Protein AF-A0A5E4QLI3-F1 (afdb_monomer_lite)

Radius of gyration: 18.68 Å; chains: 1; bounding box: 54×42×46 Å

Structure (mmCIF, N/CA/C/O backbone):
data_AF-A0A5E4QLI3-F1
#
_entry.id   AF-A0A5E4QLI3-F1
#
loop_
_atom_site.group_PDB
_atom_site.id
_atom_site.type_symbol
_atom_site.label_atom_id
_atom_site.label_alt_id
_atom_site.label_comp_id
_atom_site.label_asym_id
_atom_site.label_entity_id
_atom_site.label_seq_id
_atom_site.pdbx_PDB_ins_code
_atom_site.Cartn_x
_atom_site.Cartn_y
_atom_site.Cartn_z
_atom_site.occupancy
_atom_site.B_iso_or_equiv
_atom_site.auth_seq_id
_atom_site.auth_comp_id
_atom_site.auth_asym_id
_atom_site.auth_atom_id
_atom_site.pdbx_PDB_model_num
ATOM 1 N N . MET A 1 1 ? 41.375 28.769 -16.819 1.00 48.84 1 MET A N 1
ATOM 2 C CA . MET A 1 1 ? 41.056 29.895 -15.924 1.00 48.84 1 MET A CA 1
ATOM 3 C C . MET A 1 1 ? 39.576 29.764 -15.648 1.00 48.84 1 MET A C 1
ATOM 5 O O . MET A 1 1 ? 38.861 29.545 -16.617 1.00 48.84 1 MET A O 1
ATOM 9 N N . GLU A 1 2 ? 39.228 29.731 -14.359 1.00 48.47 2 GLU A N 1
ATOM 10 C CA . GLU A 1 2 ? 37.938 29.333 -13.766 1.00 48.47 2 GLU A CA 1
ATOM 11 C C . GLU A 1 2 ? 37.484 27.891 -14.081 1.00 48.47 2 GLU A C 1
ATOM 13 O O . GLU A 1 2 ? 37.435 27.468 -15.225 1.00 48.47 2 GLU A O 1
ATOM 18 N N . GLU A 1 3 ? 37.126 27.022 -13.148 1.00 40.16 3 GLU A N 1
ATOM 19 C CA . GLU A 1 3 ? 37.260 26.986 -11.698 1.00 40.16 3 GLU A CA 1
ATOM 20 C C . GLU A 1 3 ? 37.001 25.515 -11.336 1.00 40.16 3 GLU A C 1
ATOM 22 O O . GLU A 1 3 ? 36.044 24.901 -11.812 1.00 40.16 3 GLU A O 1
ATOM 27 N N . ALA A 1 4 ? 37.897 24.923 -10.558 1.00 56.03 4 ALA A N 1
ATOM 28 C CA . ALA A 1 4 ? 37.651 23.669 -9.877 1.00 56.03 4 ALA A CA 1
ATOM 29 C C . ALA A 1 4 ? 37.330 24.045 -8.435 1.00 56.03 4 ALA A C 1
ATOM 31 O O . ALA A 1 4 ? 38.254 24.426 -7.733 1.00 56.03 4 ALA A O 1
ATOM 32 N N . GLU A 1 5 ? 36.070 23.948 -8.002 1.00 50.81 5 GLU A N 1
ATOM 33 C CA . GLU A 1 5 ? 35.755 23.624 -6.608 1.00 50.81 5 GLU A CA 1
ATOM 34 C C . GLU A 1 5 ? 34.273 23.298 -6.370 1.00 50.81 5 GLU A C 1
ATOM 36 O O . GLU A 1 5 ? 33.365 23.952 -6.871 1.00 50.81 5 GLU A O 1
ATOM 41 N N . ALA A 1 6 ? 34.084 22.282 -5.525 1.00 48.22 6 ALA A N 1
ATOM 42 C CA . ALA A 1 6 ? 32.941 22.072 -4.644 1.00 48.22 6 ALA A CA 1
ATOM 43 C C . ALA A 1 6 ? 31.594 21.630 -5.250 1.00 48.22 6 ALA A C 1
ATOM 45 O O . ALA A 1 6 ? 30.594 22.341 -5.202 1.00 48.22 6 ALA A O 1
ATOM 46 N N . LEU A 1 7 ? 31.501 20.336 -5.577 1.00 47.28 7 LEU A N 1
ATOM 47 C CA . LEU A 1 7 ? 30.346 19.559 -5.110 1.00 47.28 7 LEU A CA 1
ATOM 48 C C . LEU A 1 7 ? 30.834 18.478 -4.140 1.00 47.28 7 LEU A C 1
ATOM 50 O O . LEU A 1 7 ? 30.989 17.304 -4.474 1.00 47.28 7 LEU A O 1
ATOM 54 N N . GLY A 1 8 ? 31.166 18.938 -2.934 1.00 45.28 8 GLY A N 1
ATOM 55 C CA . GLY A 1 8 ? 31.330 18.079 -1.775 1.00 45.28 8 GLY A CA 1
ATOM 56 C C . GLY A 1 8 ? 29.991 17.466 -1.366 1.00 45.28 8 GLY A C 1
ATOM 57 O O . GLY A 1 8 ? 28.942 18.094 -1.479 1.00 45.28 8 GLY A O 1
ATOM 58 N N . ASP A 1 9 ? 30.087 16.243 -0.857 1.00 50.28 9 ASP A N 1
ATOM 59 C CA . ASP A 1 9 ? 29.077 15.547 -0.066 1.00 50.28 9 ASP A CA 1
ATOM 60 C C . ASP A 1 9 ? 27.781 15.141 -0.784 1.00 50.28 9 ASP A C 1
ATOM 62 O O . ASP A 1 9 ? 26.728 15.766 -0.694 1.00 50.28 9 ASP A O 1
ATOM 66 N N . ARG A 1 10 ? 27.855 13.990 -1.451 1.00 46.91 10 ARG A N 1
ATOM 67 C CA . ARG A 1 10 ? 26.925 12.889 -1.179 1.00 46.91 10 ARG A CA 1
ATOM 68 C C . ARG A 1 10 ? 27.584 11.600 -1.624 1.00 46.91 10 ARG A C 1
ATOM 70 O O . ARG A 1 10 ? 27.572 11.228 -2.794 1.00 46.91 10 ARG A O 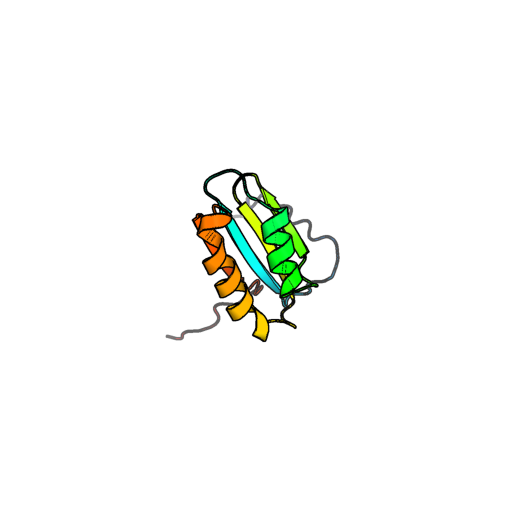1
ATOM 77 N N . VAL A 1 11 ? 28.170 10.922 -0.646 1.00 43.62 11 VAL A N 1
ATOM 78 C CA . VAL A 1 11 ? 28.454 9.493 -0.709 1.00 43.62 11 VAL A CA 1
ATOM 79 C C . VAL A 1 11 ? 27.135 8.780 -1.015 1.00 43.62 11 VAL A C 1
ATOM 81 O O . VAL A 1 11 ? 26.376 8.420 -0.124 1.00 43.62 11 VAL A O 1
ATOM 84 N N . ALA A 1 12 ? 26.839 8.577 -2.295 1.00 39.88 12 ALA A N 1
ATOM 85 C CA . ALA A 1 12 ? 25.972 7.497 -2.721 1.00 39.88 12 ALA A CA 1
ATOM 86 C C . ALA A 1 12 ? 26.860 6.254 -2.802 1.00 39.88 12 ALA A C 1
ATOM 88 O O . ALA A 1 12 ? 27.331 5.858 -3.867 1.00 39.88 12 ALA A O 1
ATOM 89 N N . ALA A 1 13 ? 27.135 5.666 -1.639 1.00 40.69 13 ALA A N 1
ATOM 90 C CA . ALA A 1 13 ? 27.627 4.305 -1.557 1.00 40.69 13 ALA A CA 1
ATOM 91 C C . ALA A 1 13 ? 26.525 3.365 -2.073 1.00 40.69 13 ALA A C 1
ATOM 93 O O . ALA A 1 13 ? 25.779 2.777 -1.298 1.00 40.69 13 ALA A O 1
ATOM 94 N N . LEU A 1 14 ? 26.411 3.219 -3.394 1.00 40.62 14 LEU A N 1
ATOM 95 C CA . LEU A 1 14 ? 25.742 2.075 -4.007 1.00 40.62 14 LEU A CA 1
ATOM 96 C C . LEU A 1 14 ? 26.768 0.951 -4.147 1.00 40.62 14 LEU A C 1
ATOM 98 O O . LEU A 1 14 ? 27.304 0.647 -5.209 1.00 40.62 14 LEU A O 1
ATOM 102 N N . HIS A 1 15 ? 27.066 0.362 -2.994 1.00 37.97 15 HIS A N 1
ATOM 103 C CA . HIS A 1 15 ? 27.659 -0.956 -2.882 1.00 37.97 15 HIS A CA 1
ATOM 104 C C . HIS A 1 15 ? 26.615 -1.997 -3.332 1.00 37.97 15 HIS A C 1
ATOM 106 O O . HIS A 1 15 ? 25.482 -1.974 -2.859 1.00 37.97 15 HIS A O 1
ATOM 112 N N . ALA A 1 16 ? 27.029 -2.904 -4.223 1.00 37.69 16 ALA A N 1
ATOM 113 C CA . ALA A 1 16 ? 26.313 -4.099 -4.693 1.00 37.69 16 ALA A CA 1
ATOM 114 C C . ALA A 1 16 ? 25.177 -3.908 -5.732 1.00 37.69 16 ALA A C 1
ATOM 116 O O . ALA A 1 16 ? 23.996 -4.103 -5.471 1.00 37.69 16 ALA A O 1
ATOM 117 N N . GLY A 1 17 ? 25.563 -3.656 -6.985 1.00 40.06 17 GLY A N 1
ATOM 118 C CA . GLY A 1 17 ? 25.591 -4.745 -7.976 1.00 40.06 17 GLY A CA 1
ATOM 119 C C . GLY A 1 17 ? 24.292 -5.397 -8.473 1.00 40.06 17 GLY A C 1
ATOM 120 O O . GLY A 1 17 ? 24.406 -6.348 -9.237 1.00 40.06 17 GLY A O 1
ATOM 121 N N . GLU A 1 18 ? 23.086 -4.935 -8.132 1.00 34.56 18 GLU A N 1
ATOM 122 C CA . GLU A 1 18 ? 21.874 -5.451 -8.791 1.00 34.56 18 GLU A CA 1
ATOM 123 C C . GLU A 1 18 ? 20.769 -4.393 -8.887 1.00 34.56 18 GLU A C 1
ATOM 125 O O . GLU A 1 18 ? 19.915 -4.233 -8.017 1.00 34.56 18 GLU A O 1
ATOM 130 N N . LEU A 1 19 ? 20.774 -3.649 -9.993 1.00 41.53 19 LEU A N 1
ATOM 131 C CA . LEU A 1 19 ? 19.712 -2.713 -10.353 1.00 41.53 19 LEU A CA 1
ATOM 132 C C . LEU A 1 19 ? 18.489 -3.504 -10.866 1.00 41.53 19 LEU A C 1
ATOM 134 O O . LEU A 1 19 ? 18.151 -3.499 -12.046 1.00 41.53 19 LEU A O 1
ATOM 138 N N . ARG A 1 20 ? 17.821 -4.242 -9.969 1.00 40.09 20 ARG A N 1
ATOM 139 C CA . ARG A 1 20 ? 16.554 -4.939 -10.249 1.00 40.09 20 ARG A CA 1
ATOM 140 C C . ARG A 1 20 ? 15.405 -3.931 -10.243 1.00 40.09 20 ARG A C 1
ATOM 142 O O . ARG A 1 20 ? 14.714 -3.749 -9.244 1.00 40.09 20 ARG A O 1
ATOM 149 N N . CYS A 1 21 ? 15.207 -3.252 -11.370 1.00 51.91 21 CYS A N 1
ATOM 150 C CA . CYS A 1 21 ? 14.151 -2.257 -11.526 1.00 51.91 21 CYS A CA 1
ATOM 151 C C . CYS A 1 21 ? 12.964 -2.802 -12.339 1.00 51.91 21 CYS A C 1
ATOM 153 O O . CYS A 1 21 ? 12.964 -2.778 -13.566 1.00 51.91 21 CYS A O 1
ATOM 155 N N . SER A 1 22 ? 11.952 -3.337 -11.647 1.00 56.28 22 SER A N 1
ATOM 156 C CA . SER A 1 22 ? 10.609 -3.645 -12.184 1.00 56.28 22 SER A CA 1
ATOM 157 C C . SER A 1 22 ? 9.607 -3.844 -11.034 1.00 56.28 22 SER A C 1
ATOM 159 O O . SER A 1 22 ? 8.974 -4.893 -10.897 1.00 56.28 22 SER A O 1
ATOM 161 N N . GLY A 1 23 ? 9.507 -2.849 -10.149 1.00 68.50 23 GLY A N 1
ATOM 162 C CA . GLY A 1 23 ? 8.650 -2.894 -8.963 1.00 68.50 23 GLY A CA 1
ATOM 163 C C . GLY A 1 23 ? 7.788 -1.644 -8.820 1.00 68.50 23 GLY A C 1
ATOM 164 O O . GLY A 1 23 ? 8.165 -0.553 -9.244 1.00 68.50 23 GLY A O 1
ATOM 165 N N . TYR A 1 24 ? 6.619 -1.808 -8.218 1.00 79.25 24 TYR A N 1
ATOM 166 C CA . TYR A 1 24 ? 5.745 -0.709 -7.828 1.00 79.25 24 TYR A CA 1
ATOM 167 C C . TYR A 1 24 ? 5.917 -0.458 -6.334 1.00 79.25 24 TYR A C 1
ATOM 169 O O . TYR A 1 24 ? 6.132 -1.392 -5.560 1.00 79.25 24 TYR A O 1
ATOM 177 N N . ARG A 1 25 ? 5.833 0.804 -5.925 1.00 83.69 25 ARG A N 1
ATOM 178 C CA . ARG A 1 25 ? 5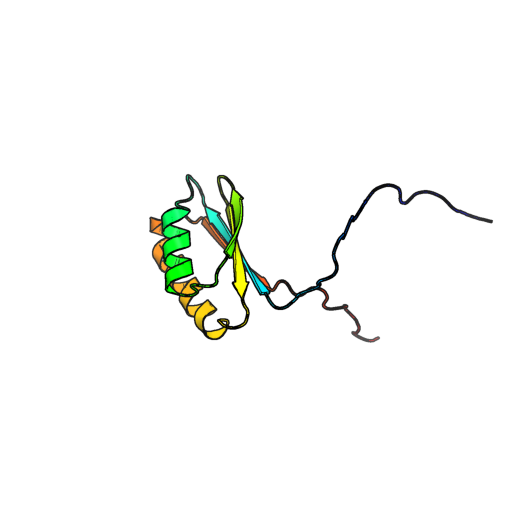.864 1.208 -4.526 1.00 83.69 25 ARG A CA 1
ATOM 179 C C . ARG A 1 25 ? 4.493 1.722 -4.126 1.00 83.69 25 ARG A C 1
ATOM 181 O O . ARG A 1 25 ? 4.002 2.698 -4.680 1.00 83.69 25 ARG A O 1
ATOM 188 N N . LEU A 1 26 ? 3.890 1.060 -3.157 1.00 85.31 26 LEU A N 1
ATOM 189 C CA . LEU A 1 26 ? 2.657 1.494 -2.521 1.00 85.31 26 LEU A CA 1
ATOM 190 C C . LEU A 1 26 ? 3.036 2.236 -1.242 1.00 85.31 26 LEU A C 1
ATOM 192 O O . LEU A 1 26 ? 3.744 1.673 -0.423 1.00 85.31 26 LEU A O 1
ATOM 196 N N . SER A 1 27 ? 2.590 3.471 -1.069 1.00 87.50 27 SER A N 1
ATOM 197 C CA . SER A 1 27 ? 2.797 4.284 0.129 1.00 87.50 27 SER A CA 1
ATOM 198 C C . SER A 1 27 ? 1.435 4.663 0.702 1.00 87.50 27 SER A C 1
ATOM 200 O O . SER A 1 27 ? 0.630 5.297 0.036 1.00 87.50 27 SER A O 1
ATOM 202 N N . LEU A 1 28 ? 1.164 4.262 1.931 1.00 87.81 28 LEU A N 1
ATOM 203 C CA . LEU A 1 28 ? -0.083 4.509 2.646 1.00 87.81 28 LEU A CA 1
ATOM 204 C C . LEU A 1 28 ? 0.203 5.524 3.743 1.00 87.81 28 LEU A C 1
ATOM 206 O O . LEU A 1 28 ? 1.224 5.400 4.406 1.00 87.81 28 LEU A O 1
ATOM 210 N N . ILE A 1 29 ? -0.666 6.510 3.927 1.00 88.00 29 ILE A N 1
ATOM 211 C CA . ILE A 1 29 ? -0.579 7.521 4.982 1.00 88.00 29 ILE A CA 1
ATOM 212 C C . ILE A 1 29 ? -1.848 7.429 5.817 1.00 88.00 29 ILE A C 1
ATOM 214 O O . ILE A 1 29 ? -2.949 7.423 5.275 1.00 88.00 29 ILE A O 1
ATOM 218 N N . THR A 1 30 ? -1.702 7.339 7.132 1.00 86.44 30 THR A N 1
ATOM 219 C CA . THR A 1 30 ? -2.804 7.193 8.087 1.00 86.44 30 THR A CA 1
ATOM 220 C C . THR A 1 30 ? -2.857 8.386 9.027 1.00 86.44 30 THR A C 1
ATOM 222 O O . THR A 1 30 ? -1.828 8.840 9.533 1.00 86.44 30 THR A O 1
ATOM 225 N N . ASN A 1 31 ? -4.062 8.870 9.318 1.00 79.88 31 ASN A N 1
ATOM 226 C CA . ASN A 1 31 ? -4.282 9.905 10.325 1.00 79.88 31 ASN A CA 1
ATOM 227 C C . ASN A 1 31 ? -4.593 9.230 11.669 1.00 79.88 31 ASN A C 1
ATOM 229 O O . ASN A 1 31 ? -5.747 9.071 12.053 1.00 79.88 31 ASN A O 1
ATOM 233 N N . GLY A 1 32 ? -3.548 8.762 12.363 1.00 76.50 32 GLY A N 1
ATOM 234 C CA . GLY A 1 32 ? -3.669 8.060 13.644 1.00 76.50 32 GLY A CA 1
ATOM 235 C C . GLY A 1 32 ? -2.687 6.899 13.772 1.00 76.50 32 GLY A C 1
ATOM 236 O O . GLY A 1 32 ? -1.602 6.954 13.204 1.00 76.50 32 GLY A O 1
ATOM 237 N N . ILE A 1 33 ? -3.078 5.858 14.516 1.00 71.62 33 ILE A N 1
ATOM 238 C CA . ILE A 1 33 ? -2.276 4.641 14.707 1.00 71.62 33 ILE A CA 1
ATOM 239 C C . ILE A 1 33 ? -2.485 3.721 13.489 1.00 71.62 33 ILE A C 1
ATOM 241 O O . ILE A 1 33 ? -3.586 3.186 13.333 1.00 71.62 33 ILE A O 1
ATOM 245 N N . PRO A 1 34 ? -1.474 3.519 12.623 1.00 67.75 34 PRO A N 1
ATOM 246 C CA . PRO A 1 34 ? -1.585 2.659 11.458 1.00 67.75 34 PRO A CA 1
ATOM 247 C C . PRO A 1 34 ? -1.775 1.219 11.912 1.00 67.75 34 PRO A C 1
ATOM 249 O O . PRO A 1 34 ? -0.959 0.665 12.652 1.00 67.75 34 PRO A O 1
ATOM 252 N N . ASN A 1 35 ? -2.839 0.580 11.434 1.00 79.62 35 ASN A N 1
ATOM 253 C CA . ASN A 1 35 ? -3.063 -0.832 11.704 1.00 79.62 35 ASN A CA 1
ATOM 254 C C . ASN A 1 35 ? -2.270 -1.687 10.706 1.00 79.62 35 ASN A C 1
ATOM 256 O O . ASN A 1 35 ? -2.824 -2.305 9.796 1.00 79.62 35 ASN A O 1
ATOM 260 N N . GLU A 1 36 ? -0.945 -1.668 10.856 1.00 81.31 36 GLU A N 1
ATOM 261 C CA . GLU A 1 36 ? 0.007 -2.296 9.937 1.00 81.31 36 GLU A CA 1
ATOM 262 C C . GLU A 1 36 ? -0.283 -3.787 9.730 1.0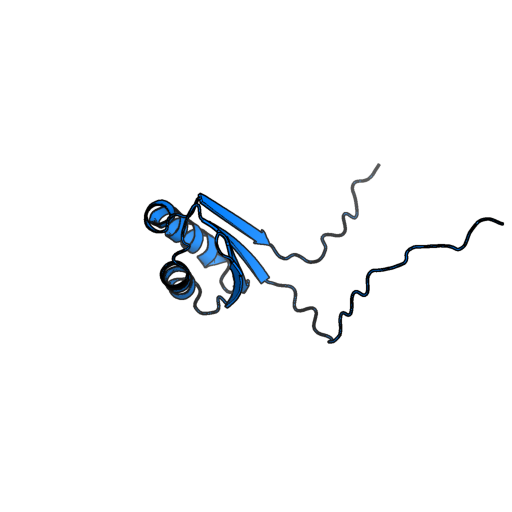0 81.31 36 GLU A C 1
ATOM 264 O O . GLU A 1 36 ? -0.219 -4.275 8.606 1.00 81.31 36 GLU A O 1
ATOM 269 N N . ALA A 1 37 ? -0.702 -4.499 10.781 1.00 84.31 37 ALA A N 1
ATOM 270 C CA . ALA A 1 37 ? -1.094 -5.904 10.692 1.00 84.31 37 ALA A CA 1
ATOM 271 C C . ALA A 1 37 ? -2.305 -6.115 9.767 1.00 84.31 37 ALA A C 1
ATOM 273 O O . ALA A 1 37 ? -2.293 -7.013 8.925 1.00 84.31 37 ALA A O 1
ATOM 274 N N . ALA A 1 38 ? -3.333 -5.272 9.888 1.00 85.31 38 ALA A N 1
ATOM 275 C CA . ALA A 1 38 ? -4.532 -5.360 9.059 1.00 85.31 38 ALA A CA 1
ATOM 276 C C . ALA A 1 38 ? -4.244 -4.957 7.604 1.00 85.31 38 ALA A C 1
ATOM 278 O O . ALA A 1 38 ? -4.648 -5.658 6.676 1.00 85.31 38 ALA A O 1
ATOM 279 N N . ILE A 1 39 ? -3.480 -3.880 7.403 1.00 84.19 39 ILE A N 1
ATOM 280 C CA . ILE A 1 39 ? -3.042 -3.429 6.076 1.00 84.19 39 ILE A CA 1
ATOM 281 C C . ILE A 1 39 ? -2.194 -4.514 5.406 1.00 84.19 39 ILE A C 1
ATOM 283 O O . ILE A 1 39 ? -2.456 -4.890 4.266 1.00 84.19 39 ILE A O 1
ATOM 287 N N . SER A 1 40 ? -1.217 -5.068 6.126 1.00 86.06 40 SER A N 1
ATOM 288 C CA . SER A 1 40 ? -0.361 -6.144 5.634 1.00 86.06 40 SER A CA 1
ATOM 289 C C . SER A 1 40 ? -1.186 -7.380 5.267 1.00 86.06 40 SER A C 1
ATOM 291 O O . SER A 1 40 ? -1.015 -7.924 4.179 1.00 86.06 40 SER A O 1
ATOM 293 N N . ALA A 1 41 ? -2.163 -7.773 6.090 1.00 88.38 41 ALA A N 1
ATOM 294 C CA . ALA A 1 41 ? -3.055 -8.891 5.784 1.00 88.38 41 ALA A CA 1
ATOM 295 C C . ALA A 1 41 ? -3.856 -8.674 4.486 1.00 88.38 41 ALA A C 1
ATOM 297 O O . ALA A 1 41 ? -3.952 -9.583 3.659 1.00 88.38 41 ALA A O 1
ATOM 298 N N . VAL A 1 42 ? -4.389 -7.466 4.269 1.00 86.69 42 VAL A N 1
ATOM 299 C CA . VAL A 1 42 ? -5.088 -7.099 3.025 1.00 86.69 42 VAL A CA 1
ATOM 300 C C . VAL A 1 42 ? -4.145 -7.160 1.830 1.00 86.69 42 VAL A C 1
ATOM 302 O O . VAL A 1 42 ? -4.485 -7.733 0.791 1.00 86.69 42 VAL A O 1
ATOM 305 N N . VAL A 1 43 ? -2.945 -6.601 1.981 1.00 85.94 43 VAL A N 1
ATOM 306 C CA . VAL A 1 43 ? -1.952 -6.568 0.913 1.00 85.94 43 VAL A CA 1
ATOM 307 C C . VAL A 1 43 ? -1.515 -7.982 0.532 1.00 85.94 43 VAL A C 1
ATOM 309 O O . VAL A 1 43 ? -1.588 -8.332 -0.646 1.00 85.94 43 VAL A O 1
ATOM 312 N N . HIS A 1 44 ? -1.170 -8.825 1.508 1.00 86.88 44 HIS A N 1
ATOM 313 C CA . HIS A 1 44 ? -0.799 -10.225 1.284 1.00 86.88 44 HIS A CA 1
ATOM 314 C C . HIS A 1 44 ? -1.954 -11.080 0.738 1.00 86.88 44 HIS A C 1
ATOM 316 O O . HIS A 1 44 ? -1.705 -12.021 -0.014 1.00 86.88 44 HIS A O 1
ATOM 322 N N . SER A 1 45 ? -3.213 -10.747 1.048 1.00 87.69 45 SER A N 1
ATOM 323 C CA . SER A 1 45 ? -4.392 -11.440 0.501 1.00 87.69 45 SER A CA 1
ATOM 324 C C . SER A 1 45 ? -4.497 -11.300 -1.024 1.00 87.69 45 SER A C 1
ATOM 326 O O . SER A 1 45 ? -4.883 -12.235 -1.729 1.00 87.69 45 SER A O 1
ATOM 328 N N . VAL A 1 46 ? -4.104 -10.143 -1.567 1.00 85.19 46 VAL A N 1
ATOM 329 C CA . VAL A 1 46 ? -4.137 -9.885 -3.015 1.00 85.19 46 VAL A CA 1
ATOM 330 C C . VAL A 1 46 ? -2.793 -10.206 -3.676 1.00 85.19 46 VAL A C 1
ATOM 332 O O . VAL A 1 46 ? -2.749 -10.859 -4.728 1.00 85.19 46 VAL A O 1
ATOM 335 N N . VAL A 1 47 ? -1.700 -9.753 -3.057 1.00 83.44 47 VAL A N 1
ATOM 336 C CA . VAL A 1 47 ? -0.315 -9.883 -3.516 1.00 83.44 47 VAL A CA 1
ATOM 337 C C . VAL A 1 47 ? 0.520 -10.488 -2.386 1.00 83.44 47 VAL A C 1
ATOM 339 O O . VAL A 1 47 ? 1.136 -9.776 -1.601 1.00 83.44 47 VAL A O 1
ATOM 342 N N . GLY A 1 48 ? 0.563 -11.820 -2.317 1.00 82.50 48 GLY A N 1
ATOM 343 C CA . GLY A 1 48 ? 1.328 -12.542 -1.291 1.00 82.50 48 GLY A CA 1
ATOM 344 C C . GLY A 1 48 ? 2.836 -12.259 -1.311 1.00 82.50 48 GLY A C 1
ATOM 345 O O . GLY A 1 48 ? 3.468 -12.317 -0.263 1.00 82.50 48 GLY A O 1
ATOM 346 N N . ASP A 1 49 ? 3.381 -11.891 -2.475 1.00 82.19 49 ASP A N 1
ATOM 347 C CA . ASP A 1 49 ? 4.779 -11.475 -2.675 1.00 82.19 49 ASP A CA 1
ATOM 348 C C . ASP A 1 49 ? 5.044 -9.991 -2.334 1.00 82.19 49 ASP A C 1
ATOM 350 O O . ASP A 1 49 ? 6.132 -9.467 -2.585 1.00 82.19 49 ASP A O 1
ATOM 354 N N . ALA A 1 50 ? 4.056 -9.264 -1.809 1.00 83.88 50 ALA A N 1
ATOM 355 C CA . ALA A 1 50 ? 4.281 -7.902 -1.351 1.00 83.88 50 ALA A CA 1
ATOM 356 C C . ALA A 1 50 ? 5.247 -7.898 -0.162 1.00 83.88 50 ALA A C 1
ATOM 358 O O . ALA A 1 50 ? 5.123 -8.697 0.760 1.00 83.88 50 ALA A O 1
ATOM 359 N N . THR A 1 51 ? 6.207 -6.977 -0.175 1.00 83.62 51 THR A N 1
ATOM 360 C CA . THR A 1 51 ? 7.192 -6.846 0.906 1.00 83.62 51 THR A CA 1
ATOM 361 C C . THR A 1 51 ? 7.115 -5.450 1.503 1.00 83.62 51 THR A C 1
ATOM 363 O O . THR A 1 51 ? 7.203 -4.466 0.768 1.00 83.62 51 THR A O 1
ATOM 366 N N . VAL A 1 52 ? 6.984 -5.339 2.826 1.00 85.94 52 VAL A N 1
ATOM 367 C CA . VAL A 1 52 ? 7.104 -4.048 3.523 1.00 85.94 52 VAL A CA 1
ATOM 368 C C . VAL A 1 52 ? 8.525 -3.524 3.326 1.00 85.94 52 VAL A C 1
ATOM 370 O O . VAL A 1 52 ? 9.498 -4.211 3.630 1.00 85.94 52 VAL A O 1
ATOM 373 N N . LYS A 1 53 ? 8.651 -2.318 2.772 1.00 83.50 53 LYS A N 1
ATOM 374 C CA . LYS A 1 53 ? 9.937 -1.624 2.621 1.00 83.50 53 LYS A CA 1
ATOM 375 C C . LYS A 1 53 ? 10.237 -0.752 3.820 1.00 83.50 53 LYS A C 1
ATOM 377 O O . LYS A 1 53 ? 11.364 -0.743 4.295 1.00 83.50 53 LYS A O 1
ATOM 382 N N . GLU A 1 54 ? 9.237 -0.007 4.258 1.00 81.94 54 GLU A N 1
ATOM 383 C CA . GLU A 1 54 ? 9.373 0.967 5.327 1.00 81.94 54 GLU A CA 1
ATOM 384 C C . GLU A 1 54 ? 8.031 1.089 6.030 1.00 81.94 54 GLU A C 1
ATOM 386 O O . GLU A 1 54 ? 6.998 1.146 5.370 1.00 81.94 54 GLU A O 1
ATOM 391 N N . ALA A 1 55 ? 8.042 1.132 7.352 1.00 83.25 55 ALA A N 1
ATOM 392 C CA . ALA A 1 55 ? 6.859 1.380 8.150 1.00 83.25 55 ALA A CA 1
ATOM 393 C C . ALA A 1 55 ? 7.188 2.448 9.190 1.00 83.25 55 ALA A C 1
ATOM 395 O O . ALA A 1 55 ? 8.212 2.388 9.867 1.00 83.25 55 ALA A O 1
ATOM 396 N N . SER A 1 56 ? 6.337 3.458 9.253 1.00 82.75 56 SER A N 1
ATOM 397 C CA . SER A 1 56 ? 6.442 4.640 10.096 1.00 82.75 56 SER A CA 1
ATOM 398 C C . SER A 1 56 ? 5.138 4.839 10.862 1.00 82.75 56 SER A C 1
ATOM 400 O O . SER A 1 56 ? 4.091 4.306 10.502 1.00 82.75 56 SER A O 1
ATOM 402 N N . LEU A 1 57 ? 5.192 5.685 11.892 1.00 77.75 57 LEU A N 1
ATOM 403 C CA . LEU A 1 57 ? 4.070 5.972 12.795 1.00 77.75 57 LEU A CA 1
ATOM 404 C C . LEU A 1 57 ? 2.790 6.453 12.103 1.00 77.75 57 LEU A C 1
ATOM 406 O O . LEU A 1 57 ? 1.723 6.281 12.667 1.00 77.75 57 LEU A O 1
ATOM 410 N N . ASN A 1 58 ? 2.882 7.045 10.913 1.00 85.38 58 ASN A N 1
ATOM 411 C CA . ASN A 1 58 ? 1.732 7.542 10.151 1.00 85.38 58 ASN A CA 1
ATOM 412 C C . ASN A 1 58 ? 1.804 7.160 8.673 1.00 85.38 58 ASN A C 1
ATOM 414 O O . ASN A 1 58 ? 1.031 7.674 7.866 1.00 85.38 58 ASN A O 1
ATOM 418 N N . SER A 1 59 ? 2.755 6.314 8.283 1.00 86.12 59 SER A N 1
ATOM 419 C CA . SER A 1 59 ? 2.890 5.927 6.887 1.00 86.12 59 SER A CA 1
ATOM 420 C C . SER A 1 59 ? 3.561 4.577 6.720 1.00 86.12 59 SER A C 1
ATOM 422 O O . SER A 1 59 ? 4.475 4.233 7.455 1.00 86.12 59 SER A O 1
ATOM 424 N N . ILE A 1 60 ? 3.124 3.794 5.740 1.00 87.69 60 ILE A N 1
ATOM 425 C CA . ILE A 1 60 ? 3.702 2.482 5.446 1.00 87.69 60 ILE A CA 1
ATOM 426 C C . ILE A 1 60 ? 3.943 2.375 3.946 1.00 87.69 60 ILE A C 1
ATOM 428 O O . ILE A 1 60 ? 3.054 2.629 3.137 1.00 87.69 60 ILE A O 1
ATOM 432 N N . SER A 1 61 ? 5.150 1.977 3.571 1.00 86.69 61 SER A N 1
ATOM 433 C CA . SER A 1 61 ? 5.564 1.732 2.200 1.00 86.69 61 SER A CA 1
ATOM 434 C C . SER A 1 61 ? 5.779 0.241 1.937 1.00 86.69 61 SER A C 1
ATOM 436 O O . SER A 1 61 ? 6.603 -0.412 2.575 1.00 86.69 61 SER A O 1
ATOM 438 N N . TYR A 1 62 ? 5.101 -0.280 0.920 1.00 86.75 62 TYR A N 1
ATOM 439 C CA . TYR A 1 62 ? 5.224 -1.641 0.409 1.00 86.75 62 TYR A CA 1
ATOM 440 C C . TYR A 1 62 ? 5.866 -1.640 -0.979 1.00 86.75 62 TYR A C 1
ATOM 442 O O . TYR A 1 62 ? 5.638 -0.748 -1.798 1.00 86.75 62 TYR A O 1
ATOM 450 N N . SER A 1 63 ? 6.645 -2.677 -1.268 1.00 85.19 63 SER A N 1
ATOM 451 C CA . SER A 1 63 ? 7.127 -2.999 -2.606 1.00 85.19 63 SER A CA 1
ATOM 452 C C . SER A 1 63 ? 6.291 -4.131 -3.183 1.00 85.19 63 SER A C 1
ATOM 454 O O . SER A 1 63 ? 6.183 -5.205 -2.593 1.00 85.19 63 SER A O 1
ATOM 456 N N . LEU A 1 64 ? 5.689 -3.868 -4.338 1.00 84.00 64 LEU A N 1
ATOM 457 C CA . LEU A 1 64 ? 4.850 -4.796 -5.075 1.00 84.00 64 LEU A CA 1
ATOM 458 C C . LEU A 1 64 ? 5.589 -5.246 -6.346 1.00 84.00 64 LEU A C 1
ATOM 460 O O . LEU A 1 64 ? 6.026 -4.397 -7.134 1.00 84.00 64 LEU A O 1
ATOM 464 N N . PRO A 1 65 ? 5.720 -6.556 -6.600 1.00 81.00 65 PRO A N 1
ATOM 465 C CA . PRO A 1 65 ? 6.305 -7.051 -7.841 1.00 81.00 65 PRO A CA 1
ATOM 466 C C . PRO A 1 65 ? 5.375 -6.795 -9.036 1.00 81.00 65 PRO A C 1
ATOM 468 O O . PRO A 1 65 ? 4.171 -7.051 -8.971 1.00 81.00 65 PRO A O 1
ATOM 471 N N . ALA A 1 66 ? 5.935 -6.373 -10.176 1.00 73.12 66 ALA A N 1
ATOM 472 C CA . ALA A 1 66 ? 5.165 -6.112 -11.401 1.00 73.12 66 ALA A CA 1
ATOM 473 C C . ALA A 1 66 ? 4.433 -7.350 -11.965 1.00 73.12 66 ALA A C 1
ATOM 475 O O . ALA A 1 66 ? 3.508 -7.206 -12.759 1.00 73.12 66 ALA A O 1
ATOM 476 N N . LYS A 1 67 ? 4.792 -8.563 -11.518 1.00 71.31 67 LYS A N 1
ATOM 477 C CA . LYS A 1 67 ? 4.118 -9.830 -11.860 1.00 71.31 67 LYS A CA 1
ATOM 478 C C . LYS A 1 67 ? 2.626 -9.840 -11.499 1.00 71.31 67 LYS A C 1
ATOM 480 O O . LYS A 1 67 ? 1.855 -10.572 -12.109 1.00 71.31 67 LYS A O 1
ATOM 485 N N . HIS A 1 68 ? 2.224 -9.040 -10.512 1.00 70.25 68 HIS A N 1
ATOM 486 C CA . HIS A 1 68 ? 0.844 -8.945 -10.037 1.00 70.25 68 HIS A CA 1
ATOM 487 C C . HIS A 1 68 ? 0.165 -7.622 -10.414 1.00 70.25 68 HIS A C 1
ATOM 489 O O . HIS A 1 68 ? -0.818 -7.248 -9.779 1.00 70.25 68 HIS A O 1
ATOM 495 N N . SER A 1 69 ? 0.654 -6.938 -11.455 1.00 74.00 69 SER A N 1
ATOM 496 C CA . SER A 1 69 ? 0.121 -5.648 -11.916 1.00 74.00 69 SER A CA 1
ATOM 497 C C . SER A 1 69 ? -1.377 -5.670 -12.230 1.00 74.00 69 SER A C 1
ATOM 499 O O . SER A 1 69 ? -2.075 -4.711 -11.918 1.00 74.00 69 SER A O 1
ATOM 501 N N . ASP A 1 70 ? -1.891 -6.788 -12.743 1.00 80.25 70 ASP A N 1
ATOM 502 C CA . ASP A 1 70 ? -3.322 -7.011 -12.990 1.00 80.25 70 ASP A CA 1
ATOM 503 C C . ASP A 1 70 ? -4.179 -6.923 -11.709 1.00 80.25 70 ASP A C 1
ATOM 505 O O . ASP A 1 70 ? -5.312 -6.446 -11.718 1.00 80.25 70 ASP A O 1
ATOM 509 N N . LYS A 1 71 ? -3.611 -7.304 -10.558 1.00 82.62 71 LYS A N 1
ATOM 510 C CA . LYS A 1 71 ? -4.312 -7.306 -9.267 1.00 82.62 71 LYS A CA 1
ATOM 511 C C . LYS A 1 71 ? -4.222 -5.981 -8.517 1.00 82.62 71 LYS A C 1
ATOM 513 O O . LYS A 1 71 ? -4.925 -5.802 -7.524 1.00 82.62 71 LYS A O 1
ATOM 518 N N . PHE A 1 72 ? -3.374 -5.056 -8.956 1.00 82.25 72 PHE A N 1
ATOM 519 C CA . PHE A 1 72 ? -3.201 -3.759 -8.308 1.00 82.25 72 PHE A CA 1
ATOM 520 C C . PHE A 1 72 ? -4.488 -2.937 -8.226 1.00 82.25 72 PHE A C 1
ATOM 522 O O . PHE A 1 72 ? -4.818 -2.521 -7.120 1.00 82.25 72 PHE A O 1
ATOM 529 N N . PRO A 1 73 ? -5.270 -2.733 -9.303 1.00 82.81 73 PRO A N 1
ATOM 530 C CA . PRO A 1 73 ? -6.537 -2.007 -9.191 1.00 82.81 73 PRO A CA 1
ATOM 531 C C . PRO A 1 73 ? -7.483 -2.634 -8.155 1.00 82.81 73 PRO A C 1
ATOM 533 O O . PRO A 1 73 ? -8.119 -1.916 -7.386 1.00 82.81 73 PRO A O 1
ATOM 536 N N . LYS A 1 74 ? -7.515 -3.971 -8.057 1.00 87.19 74 LYS A N 1
ATOM 537 C CA . LYS A 1 74 ? -8.300 -4.678 -7.036 1.00 87.19 74 LYS A CA 1
ATOM 538 C C . LYS A 1 74 ? -7.764 -4.440 -5.623 1.00 87.19 74 LYS A C 1
ATOM 540 O O . LYS A 1 74 ? -8.558 -4.231 -4.714 1.00 87.19 74 LYS A O 1
ATOM 545 N N . LEU A 1 75 ? -6.442 -4.456 -5.441 1.00 86.50 75 LEU A N 1
ATOM 546 C CA . LEU A 1 75 ? -5.781 -4.117 -4.178 1.00 86.50 75 LEU A CA 1
ATOM 547 C C . LEU A 1 75 ? -6.168 -2.701 -3.727 1.00 86.50 75 LEU A C 1
ATOM 549 O O . LEU A 1 75 ? -6.594 -2.529 -2.589 1.00 86.50 75 LEU A O 1
ATOM 553 N N . PHE A 1 76 ? -6.070 -1.714 -4.623 1.00 83.38 76 PHE A N 1
ATOM 554 C CA . PHE A 1 76 ? -6.431 -0.325 -4.330 1.00 83.38 76 PHE A CA 1
ATOM 555 C C . PHE A 1 76 ? -7.887 -0.193 -3.914 1.00 83.38 76 PHE A C 1
ATOM 557 O O . PHE A 1 76 ? -8.149 0.394 -2.874 1.00 83.38 76 PHE A O 1
ATOM 564 N N . ALA A 1 77 ? -8.813 -0.798 -4.660 1.00 87.25 77 ALA A N 1
ATOM 565 C CA . ALA A 1 77 ? -10.230 -0.773 -4.311 1.00 87.25 77 ALA A CA 1
ATOM 566 C C . ALA A 1 77 ? -10.504 -1.399 -2.930 1.00 87.25 77 ALA A C 1
ATOM 568 O O . ALA A 1 77 ? -11.345 -0.908 -2.181 1.00 87.25 77 ALA A O 1
ATOM 569 N N . LEU A 1 78 ? -9.779 -2.464 -2.570 1.00 87.69 78 LEU A N 1
ATOM 570 C CA . LEU A 1 78 ? -9.939 -3.143 -1.282 1.00 87.69 78 LEU A CA 1
ATOM 571 C C . LEU A 1 78 ? -9.411 -2.287 -0.125 1.00 87.69 78 LEU A C 1
ATOM 573 O O . LEU A 1 78 ? -10.107 -2.116 0.873 1.00 87.69 78 LEU A O 1
ATOM 577 N N . ILE A 1 79 ? -8.220 -1.701 -0.283 1.00 86.12 79 ILE A N 1
ATOM 578 C CA . ILE A 1 79 ? -7.647 -0.773 0.699 1.00 86.12 79 ILE A CA 1
ATOM 579 C C . ILE A 1 79 ? -8.525 0.474 0.816 1.00 86.12 79 ILE A C 1
ATOM 581 O O . ILE A 1 79 ? -8.791 0.915 1.924 1.00 86.12 79 ILE A O 1
ATOM 585 N N . GLU A 1 80 ? -9.019 1.016 -0.297 1.00 85.12 80 GLU A N 1
ATOM 586 C CA . GLU A 1 80 ? -9.887 2.193 -0.313 1.00 85.12 80 GLU A CA 1
ATOM 587 C C . GLU A 1 80 ? -11.223 1.918 0.384 1.00 85.12 80 GLU A C 1
ATOM 589 O O . GLU A 1 80 ? -11.653 2.713 1.211 1.00 85.12 80 GLU A O 1
ATOM 594 N N . SER A 1 81 ? -11.829 0.751 0.156 1.00 87.50 81 SER A N 1
ATOM 595 C CA . SER A 1 81 ? -13.051 0.343 0.857 1.00 87.50 81 SER A CA 1
ATOM 596 C C . SER A 1 81 ? -12.834 0.098 2.354 1.00 87.50 81 SER A C 1
ATOM 598 O O . SER A 1 81 ? -13.791 0.149 3.128 1.00 87.50 81 SER A O 1
ATOM 600 N N . GLN A 1 82 ? -11.603 -0.198 2.776 1.00 84.25 82 GLN A N 1
ATOM 601 C CA . GLN A 1 82 ? -11.249 -0.385 4.182 1.00 84.25 82 GLN A CA 1
ATOM 602 C C . GLN A 1 82 ? -10.528 0.824 4.787 1.00 84.25 82 GLN A C 1
ATOM 604 O O . GLN A 1 82 ? -10.231 0.801 5.977 1.00 84.25 82 GLN A O 1
ATOM 609 N N . ARG A 1 83 ? -10.295 1.904 4.029 1.00 82.31 83 ARG A N 1
ATOM 610 C CA . ARG A 1 83 ? -9.502 3.058 4.478 1.00 82.31 83 ARG A CA 1
ATOM 611 C C . ARG A 1 83 ? -10.111 3.737 5.697 1.00 82.31 83 ARG A C 1
ATOM 613 O O . ARG A 1 83 ? -9.386 4.072 6.622 1.00 82.31 83 ARG A O 1
ATOM 620 N N . GLU A 1 84 ? -11.438 3.847 5.737 1.00 81.56 84 GLU A N 1
ATOM 621 C CA . GLU A 1 84 ? -12.173 4.419 6.870 1.00 81.56 84 GLU A CA 1
ATOM 622 C C . GLU A 1 84 ? -12.043 3.549 8.125 1.00 81.56 84 GLU A C 1
ATOM 624 O O . GLU A 1 84 ? -11.860 4.067 9.222 1.00 81.56 84 GLU A O 1
ATOM 629 N N . GLN A 1 85 ? -12.061 2.222 7.966 1.00 81.62 85 GLN A N 1
ATOM 630 C CA . GLN A 1 85 ? -11.896 1.272 9.073 1.00 81.62 85 GLN A CA 1
ATOM 631 C C . GL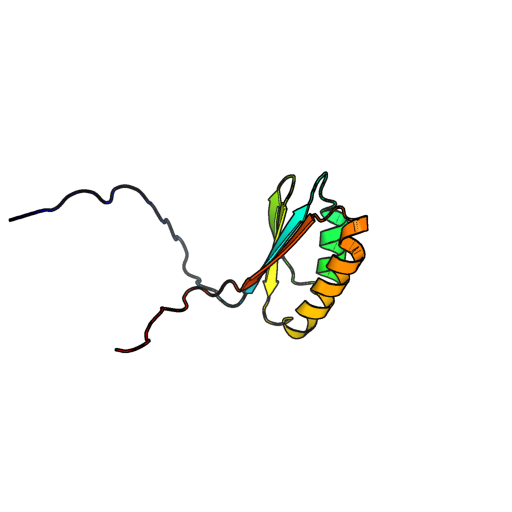N A 1 85 ? -10.443 1.197 9.562 1.00 81.62 85 GLN A C 1
ATOM 633 O O . GLN A 1 85 ? -10.190 0.968 10.742 1.00 81.62 85 GLN A O 1
ATOM 638 N N . LEU A 1 86 ? -9.488 1.376 8.649 1.00 77.81 86 LEU A N 1
ATOM 639 C CA . LEU A 1 86 ? -8.049 1.315 8.904 1.00 77.81 86 LEU A CA 1
ATOM 640 C C . LEU A 1 86 ? -7.459 2.672 9.322 1.00 77.81 86 LEU A C 1
ATOM 642 O O . LEU A 1 86 ? -6.283 2.727 9.678 1.00 77.81 86 LEU A O 1
ATOM 646 N N . GLY A 1 87 ? -8.238 3.758 9.265 1.00 81.44 87 GLY A N 1
ATOM 647 C CA . GLY A 1 87 ? -7.765 5.118 9.544 1.00 81.44 87 GLY A CA 1
ATOM 648 C C . GLY A 1 87 ? -6.756 5.643 8.515 1.00 81.44 87 GLY A C 1
ATOM 649 O O . GLY A 1 87 ? -5.891 6.456 8.846 1.00 81.44 87 GLY A O 1
ATOM 650 N N . ILE A 1 88 ? -6.821 5.152 7.275 1.00 85.31 88 ILE A N 1
ATOM 651 C CA . ILE A 1 88 ? -5.957 5.603 6.183 1.00 85.31 88 ILE A CA 1
ATOM 652 C C . ILE A 1 88 ? -6.499 6.932 5.658 1.00 85.31 88 ILE A C 1
ATOM 654 O O . ILE A 1 88 ? -7.647 7.023 5.230 1.00 85.31 88 ILE A O 1
ATOM 658 N N . ASP A 1 89 ? -5.645 7.946 5.682 1.00 87.38 89 ASP A N 1
ATOM 659 C CA . ASP A 1 89 ? -5.919 9.278 5.161 1.00 87.38 89 ASP A CA 1
ATOM 660 C C . ASP A 1 89 ? -5.678 9.344 3.651 1.00 87.38 89 ASP A C 1
ATOM 662 O O . ASP A 1 89 ? -6.552 9.742 2.886 1.00 87.38 89 ASP A O 1
ATOM 666 N N . SER A 1 90 ? -4.499 8.895 3.217 1.00 84.25 90 SER A N 1
ATOM 667 C CA . SER A 1 90 ? -4.059 9.016 1.831 1.00 84.25 90 SER A CA 1
ATOM 668 C C . SER A 1 90 ? -3.401 7.726 1.347 1.00 84.25 90 SER A C 1
ATOM 670 O O . SER A 1 90 ? -2.588 7.116 2.038 1.00 84.25 90 SER A O 1
ATOM 672 N N . ILE A 1 91 ? -3.738 7.306 0.128 1.00 86.44 91 ILE A N 1
ATOM 673 C CA . ILE A 1 91 ? -3.165 6.129 -0.534 1.00 86.44 91 ILE A CA 1
ATOM 674 C C . ILE A 1 91 ? -2.392 6.619 -1.756 1.00 86.44 91 ILE A C 1
ATOM 676 O O . ILE A 1 91 ? -2.956 7.245 -2.648 1.00 86.44 91 ILE A O 1
ATOM 680 N N . GLY A 1 92 ? -1.098 6.332 -1.804 1.00 83.19 92 GLY A N 1
ATOM 681 C CA . GLY A 1 92 ? -0.211 6.670 -2.905 1.00 83.19 92 GLY A CA 1
ATOM 682 C C . GLY A 1 92 ? 0.340 5.418 -3.569 1.00 83.19 92 GLY A C 1
ATOM 683 O O . GLY A 1 92 ? 0.819 4.502 -2.906 1.00 83.19 92 GLY A O 1
ATOM 684 N N . VAL A 1 93 ? 0.334 5.382 -4.897 1.00 81.12 93 VAL A N 1
ATOM 685 C CA . VAL A 1 93 ? 1.094 4.395 -5.664 1.00 81.12 93 VAL A CA 1
ATOM 686 C C . VAL A 1 93 ? 2.058 5.112 -6.582 1.00 81.12 93 VAL A C 1
ATOM 688 O O . VAL A 1 93 ? 1.670 5.932 -7.406 1.00 81.12 93 VAL A O 1
ATOM 691 N N . GLY A 1 94 ? 3.335 4.795 -6.428 1.00 71.81 94 GLY A N 1
ATOM 692 C CA . GLY A 1 94 ? 4.390 5.225 -7.323 1.00 71.81 94 GLY A CA 1
ATOM 693 C C . GLY A 1 94 ? 4.909 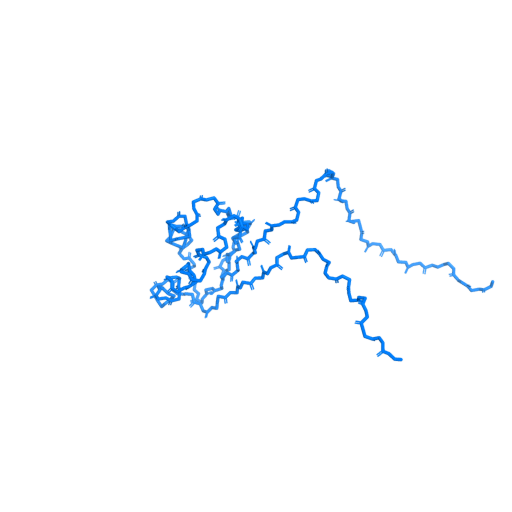4.030 -8.099 1.00 71.81 94 GLY A C 1
ATOM 694 O O . GLY A 1 94 ? 5.231 2.989 -7.525 1.00 71.81 94 GLY A O 1
ATOM 695 N N . LYS A 1 95 ? 5.050 4.166 -9.414 1.00 64.25 95 LYS A N 1
ATOM 696 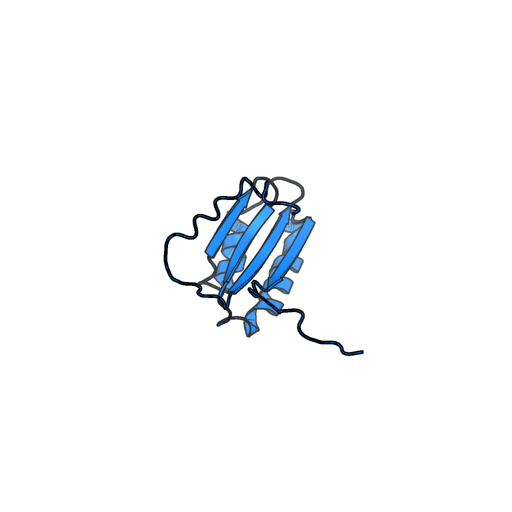C CA . LYS A 1 95 ? 5.912 3.248 -10.155 1.00 64.25 95 LYS A CA 1
ATOM 697 C C . LYS A 1 95 ? 7.351 3.602 -9.787 1.00 64.25 95 LYS A C 1
ATOM 699 O O . LYS A 1 95 ? 7.762 4.744 -9.964 1.00 64.25 95 LYS A O 1
ATOM 704 N N . SER A 1 96 ? 8.123 2.650 -9.269 1.00 54.66 96 SER A N 1
ATOM 705 C CA . SER A 1 96 ? 9.570 2.830 -9.133 1.00 54.66 96 SER A CA 1
ATOM 706 C C . SER A 1 96 ? 10.208 2.550 -10.488 1.00 54.66 96 SER A C 1
ATOM 708 O O . SER A 1 96 ? 10.902 1.558 -10.670 1.00 54.66 96 SER A O 1
ATOM 710 N N . THR A 1 97 ? 9.904 3.383 -11.479 1.00 45.69 97 THR A N 1
ATOM 711 C CA . THR A 1 97 ? 10.741 3.501 -12.669 1.00 45.69 97 THR A CA 1
ATOM 712 C C . THR A 1 97 ? 11.977 4.277 -12.243 1.00 45.69 97 THR A C 1
ATOM 714 O O . THR A 1 97 ? 11.893 5.479 -12.002 1.00 45.69 97 THR A O 1
ATOM 717 N N . LEU A 1 98 ? 13.121 3.598 -12.107 1.00 51.94 98 LEU A N 1
ATOM 718 C CA . LEU A 1 98 ? 14.375 4.297 -12.357 1.00 51.94 98 LEU A CA 1
ATOM 719 C C . LEU A 1 98 ? 14.298 4.778 -13.800 1.00 51.94 98 LEU A C 1
ATOM 721 O O . LEU A 1 98 ? 14.168 3.960 -14.704 1.00 51.94 98 LEU A O 1
ATOM 725 N N . GLU A 1 99 ? 14.381 6.093 -13.958 1.00 44.88 99 GLU A N 1
ATOM 726 C CA . GLU A 1 99 ? 14.742 6.730 -15.214 1.00 44.88 99 GLU A CA 1
ATOM 727 C C . GLU A 1 99 ? 13.697 6.552 -16.326 1.00 44.88 99 GLU A C 1
ATOM 729 O O . GLU A 1 99 ? 13.775 5.673 -17.179 1.00 44.88 99 GLU A O 1
ATOM 734 N N . GLU A 1 100 ? 12.747 7.481 -16.393 1.00 41.47 100 GLU A N 1
ATOM 735 C CA . GLU A 1 100 ? 12.545 8.063 -17.713 1.00 41.47 100 GLU A CA 1
ATOM 736 C C . GLU A 1 100 ? 13.686 9.080 -17.853 1.00 41.47 100 GLU A C 1
ATOM 738 O O . GLU A 1 100 ? 13.712 10.060 -17.098 1.00 41.47 100 GLU A O 1
ATOM 743 N N . PRO A 1 101 ? 14.690 8.875 -18.728 1.00 40.56 101 PRO A N 1
ATOM 744 C CA . PRO A 1 101 ? 15.414 10.034 -19.190 1.00 40.56 101 PRO A CA 1
ATOM 745 C C . PRO A 1 101 ? 14.334 10.869 -19.875 1.00 40.56 101 PRO A C 1
ATOM 747 O O . PRO A 1 101 ? 13.744 10.409 -20.851 1.00 40.56 101 PRO A O 1
ATOM 750 N N . SER A 1 102 ? 14.058 12.079 -19.387 1.00 36.00 102 SER A N 1
ATOM 751 C CA . SER A 1 102 ? 13.457 13.111 -20.232 1.00 36.00 102 SER A CA 1
ATOM 752 C C . SER A 1 102 ? 14.423 13.350 -21.392 1.00 36.00 102 SER A C 1
ATOM 754 O O . SER A 1 102 ? 15.233 14.272 -21.390 1.00 36.00 102 SER A O 1
ATOM 756 N N . ARG A 1 103 ? 14.405 12.460 -22.379 1.00 49.94 103 ARG A N 1
ATOM 757 C CA . ARG A 1 103 ? 14.963 12.664 -23.698 1.00 49.94 103 ARG A CA 1
ATOM 758 C C . ARG A 1 103 ? 13.776 12.847 -24.627 1.00 49.94 103 ARG A C 1
ATOM 760 O O . ARG A 1 103 ? 13.148 11.878 -25.030 1.00 49.94 103 ARG A O 1
ATOM 767 N N . ARG A 1 104 ? 13.618 14.121 -25.004 1.00 47.59 104 ARG A N 1
ATOM 768 C CA . ARG A 1 104 ? 12.930 14.682 -26.179 1.00 47.59 104 ARG A CA 1
ATOM 769 C C . ARG A 1 104 ? 11.445 15.040 -26.046 1.00 47.59 104 ARG A C 1
ATOM 771 O O . ARG A 1 104 ? 10.571 14.202 -26.204 1.00 47.59 104 ARG A O 1
ATOM 778 N N . ALA A 1 105 ? 11.208 16.349 -25.984 1.00 37.69 105 ALA A N 1
ATOM 779 C CA . ALA A 1 105 ? 10.595 17.096 -27.091 1.00 37.69 105 ALA A CA 1
ATOM 780 C C . ALA A 1 105 ? 11.548 18.286 -27.363 1.00 37.69 105 ALA A C 1
ATOM 782 O O . ALA A 1 105 ? 11.841 19.035 -26.440 1.00 37.69 105 ALA A O 1
ATOM 783 N N . GLU A 1 106 ? 12.394 18.278 -28.396 1.00 42.38 106 GLU A N 1
ATOM 784 C CA . GLU A 1 106 ? 12.128 18.780 -29.759 1.00 42.38 106 GLU A CA 1
ATOM 785 C C . GLU A 1 106 ? 11.412 20.143 -29.792 1.00 42.38 106 GLU A C 1
ATOM 787 O O . GLU A 1 106 ? 10.186 20.194 -29.817 1.00 42.38 106 GLU A O 1
ATOM 792 N N . VAL A 1 107 ? 12.188 21.237 -29.756 1.00 38.56 107 VAL A N 1
ATOM 793 C CA . VAL A 1 107 ? 12.353 22.237 -30.841 1.00 38.56 107 VAL A CA 1
ATOM 794 C C . VAL A 1 107 ? 13.454 23.233 -30.471 1.00 38.56 107 VAL A C 1
ATOM 796 O O . VAL A 1 107 ? 13.479 23.679 -29.303 1.00 38.56 107 VAL A O 1
#

Foldseek 3Di:
DDDDDDPDDDPPPPDDDDPPAAKKKKKWFFPAAAPCVVLVVLCCVQQVVKDWPDDDRGMTMIIGGCVSVVSVVVSVVSCVVCCVVRRTDDIDMDRPDDDPPPDDDDD

pLDDT: mean 70.43, std 18.42, range [34.56, 88.38]

Sequence (107 aa):
MEEAEALGDRVAALHAGELRCSGYRLSLITNGIPNEAAISAVVHSVVGDATVKEASLNSISYSLPAKHSDKFPKLFALIESQREQLGIDSIGVGKSTLEEPSRRAEV

Secondary structure (DSSP, 8-state):
---------------S------EEEEEEEESSS--HHHHHHHHHHH-TT-EEEEEETTEEEEEEEGGGGGGHHHHHHHHHHHHHHHTEEEEEEEEE-----------

Organism: NCBI:txid189913